Protein AF-A0A453SUY8-F1 (afdb_monomer_lite)

InterPro domains:
  IPR006751 TAFII55 protein, conserved region [PF04658] (2-90)
  IPR006751 TAFII55 protein, conserved region [SM01370] (1-96)
  IPR037817 Transcription initiation factor TFIID subunit 7 [PTHR12228] (1-96)

pLDDT: mean 92.16, std 9.29, range [39.22, 98.5]

Secondary structure (DSSP, 8-state):
-BTTB---EEEEEEEEEEEEEE-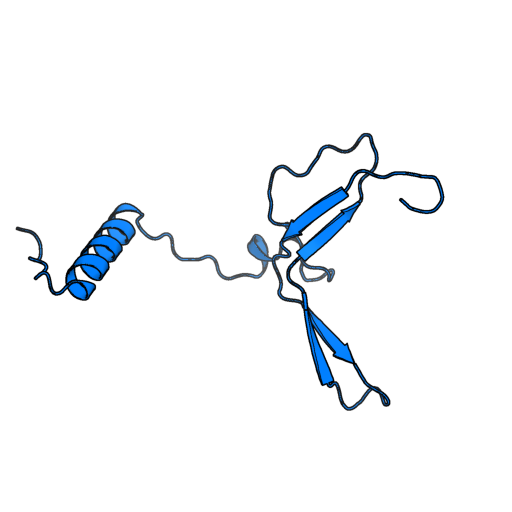SSSSSPEEEEEEEEEEEE--TTSPPPSSSB-SS-SSGGGTTHHHHTSPPPP---HHHHHHHHHHHHHHHTTPPPPP--

Sequence (101 aa):
MIGNKSFPASLLDLPTVVESYKTYDDSFLVKAADIGQMVMVREDVDPAPEEVEYKHGLTPPMRDARRRRYRREPDLNAELVHRVEKDLISIMHGVSVIPNA

Foldseek 3Di:
DPVPDDWDKDKAFEPDWDWDWDDDPVPDTDTDDIDGIDIDTDHPPDDDDPDRHDQAHPDPVGHSVCVPPDDDDPPDDPVVVVVVVVCVVCVVVVHDDDDDD

Radius of gyration: 21.99 Å; chains: 1; bounding box: 66×29×48 Å

Organism: Aegilops tauschii subsp. strangulata (NCBI:txid200361)

Structure (mmCIF, N/CA/C/O backbone):
data_AF-A0A453SUY8-F1
#
_entry.id   AF-A0A453SUY8-F1
#
loop_
_atom_site.group_PDB
_atom_site.id
_atom_site.type_symbol
_atom_site.label_atom_id
_atom_site.label_alt_id
_atom_site.label_comp_id
_atom_site.label_asym_id
_atom_site.label_entity_id
_atom_site.label_seq_id
_atom_site.pdbx_PDB_ins_code
_atom_site.Cartn_x
_atom_site.Cartn_y
_atom_site.Cartn_z
_atom_site.occupancy
_atom_site.B_iso_or_equiv
_atom_site.auth_seq_id
_atom_site.auth_comp_id
_atom_site.auth_asym_id
_atom_site.auth_atom_id
_atom_site.pdbx_PDB_model_num
ATOM 1 N N . MET A 1 1 ? -12.560 14.196 10.816 1.00 78.50 1 MET A N 1
ATOM 2 C CA . MET A 1 1 ? -13.620 14.249 11.843 1.00 78.50 1 MET A CA 1
ATOM 3 C C . MET A 1 1 ? -14.661 13.195 11.530 1.00 78.50 1 MET A C 1
ATOM 5 O O . MET A 1 1 ? -15.033 13.069 10.370 1.00 78.50 1 MET A O 1
ATOM 9 N N . ILE A 1 2 ? -15.114 12.451 12.533 1.00 89.31 2 ILE A N 1
ATOM 10 C CA . ILE A 1 2 ? -16.268 11.552 12.426 1.00 89.31 2 ILE A CA 1
ATOM 11 C C . ILE A 1 2 ? -17.299 12.072 13.429 1.00 89.31 2 ILE A C 1
ATOM 13 O O . ILE A 1 2 ? -17.068 12.041 14.640 1.00 89.31 2 ILE A O 1
ATOM 17 N N . GLY A 1 3 ? -18.390 12.653 12.926 1.00 93.12 3 GLY A N 1
ATOM 18 C CA . GLY A 1 3 ? -19.260 13.509 13.738 1.00 93.12 3 GLY A CA 1
ATOM 19 C C . GLY A 1 3 ? -18.477 14.697 14.313 1.00 93.12 3 GLY A C 1
ATOM 20 O O . GLY A 1 3 ? -17.766 15.381 13.579 1.00 93.12 3 GLY A O 1
ATOM 21 N N . ASN A 1 4 ? -18.549 14.891 15.634 1.00 94.12 4 ASN A N 1
ATOM 22 C CA . ASN A 1 4 ? -17.836 15.962 16.348 1.00 94.12 4 ASN A CA 1
ATOM 23 C C . ASN A 1 4 ? -16.468 15.530 16.909 1.00 94.12 4 ASN A C 1
ATOM 25 O O . ASN A 1 4 ? -15.844 16.292 17.643 1.00 94.12 4 ASN A O 1
ATOM 29 N N . LYS A 1 5 ? -16.006 14.309 16.610 1.00 94.12 5 LYS A N 1
ATOM 30 C CA . LYS A 1 5 ? -14.714 13.802 17.088 1.00 94.12 5 LYS A CA 1
ATOM 31 C C . LYS A 1 5 ? -13.634 13.975 16.024 1.00 94.12 5 LYS A C 1
ATOM 33 O O . LYS A 1 5 ? -13.835 13.618 14.857 1.00 94.12 5 LYS A O 1
ATOM 38 N N . SER A 1 6 ? -12.489 14.502 16.439 1.00 93.69 6 SER A N 1
ATOM 39 C CA . SER A 1 6 ? -11.268 14.570 15.634 1.00 93.69 6 SER A CA 1
ATOM 40 C C . SER A 1 6 ? -10.366 13.400 15.987 1.00 93.69 6 SER A C 1
ATOM 42 O O . SER A 1 6 ? -10.316 13.003 17.143 1.00 93.69 6 SER A O 1
ATOM 44 N N . PHE A 1 7 ? -9.684 12.861 14.981 1.00 95.31 7 PHE A N 1
ATOM 45 C CA . PHE A 1 7 ? -8.746 11.760 15.148 1.00 95.31 7 PHE A CA 1
ATOM 46 C C . PHE A 1 7 ? -7.448 12.118 14.431 1.00 95.31 7 PHE A C 1
ATOM 48 O O . PHE A 1 7 ? -7.520 12.651 13.313 1.00 95.31 7 PHE A O 1
ATOM 55 N N . PRO A 1 8 ? -6.284 11.832 15.028 1.00 95.62 8 PRO A N 1
ATOM 56 C CA . PRO A 1 8 ? -5.021 11.935 14.328 1.00 95.62 8 PRO A CA 1
ATOM 57 C C . PRO A 1 8 ? -5.000 10.935 13.172 1.00 95.62 8 PRO A C 1
ATOM 59 O O . PRO A 1 8 ? -5.464 9.798 13.281 1.00 95.62 8 PRO A O 1
ATOM 62 N N . ALA A 1 9 ? -4.456 11.369 12.040 1.00 95.38 9 ALA A N 1
ATOM 63 C CA . ALA A 1 9 ? -4.325 10.536 10.860 1.00 95.38 9 ALA A CA 1
ATOM 64 C C . ALA A 1 9 ? -2.981 10.780 10.174 1.00 95.38 9 ALA A C 1
ATOM 66 O O . ALA A 1 9 ? -2.418 11.871 10.262 1.00 95.38 9 ALA A O 1
ATOM 67 N N . SER A 1 10 ? -2.478 9.757 9.493 1.00 95.81 10 SER A N 1
ATOM 68 C CA . SER A 1 10 ? -1.245 9.813 8.708 1.00 95.81 10 SER A CA 1
ATOM 69 C C . SER A 1 10 ? -1.497 9.215 7.328 1.00 95.81 10 SER A C 1
ATOM 71 O O . SER A 1 10 ? -2.158 8.183 7.215 1.00 95.81 10 SER A O 1
ATOM 73 N N . LEU A 1 11 ? -0.985 9.863 6.282 1.00 97.12 11 LEU A N 1
ATOM 74 C CA . LEU A 1 11 ? -0.981 9.308 4.931 1.00 97.12 11 LEU A CA 1
ATOM 75 C C . LEU A 1 11 ? 0.245 8.404 4.787 1.00 97.12 11 LEU A C 1
ATOM 77 O O . LEU A 1 11 ? 1.356 8.864 5.038 1.00 97.12 11 LEU A O 1
ATOM 81 N N . LEU A 1 12 ? 0.030 7.143 4.420 1.00 97.94 12 LEU A N 1
ATOM 82 C CA . LEU A 1 12 ? 1.086 6.149 4.240 1.00 97.94 12 LEU A CA 1
ATOM 83 C C . LEU A 1 12 ? 0.992 5.498 2.864 1.00 97.94 12 LEU A C 1
ATOM 85 O O . LEU A 1 12 ? -0.109 5.260 2.359 1.00 97.94 12 LEU A O 1
ATOM 89 N N . ASP A 1 13 ? 2.141 5.135 2.310 1.00 98.25 13 ASP A N 1
ATOM 90 C CA . ASP A 1 13 ? 2.230 4.395 1.055 1.00 98.25 13 ASP A CA 1
ATOM 91 C C . ASP A 1 13 ? 1.966 2.907 1.303 1.00 98.25 13 ASP A C 1
ATOM 93 O O . ASP A 1 13 ? 2.515 2.299 2.222 1.00 98.25 13 ASP A O 1
ATOM 97 N N . LEU A 1 14 ? 1.106 2.294 0.494 1.00 98.06 14 LEU A N 1
ATOM 98 C CA . LEU A 1 14 ? 0.902 0.852 0.516 1.00 98.06 14 LEU A CA 1
ATOM 99 C C . LEU A 1 14 ? 2.059 0.162 -0.213 1.00 98.06 14 LEU A C 1
ATOM 101 O O 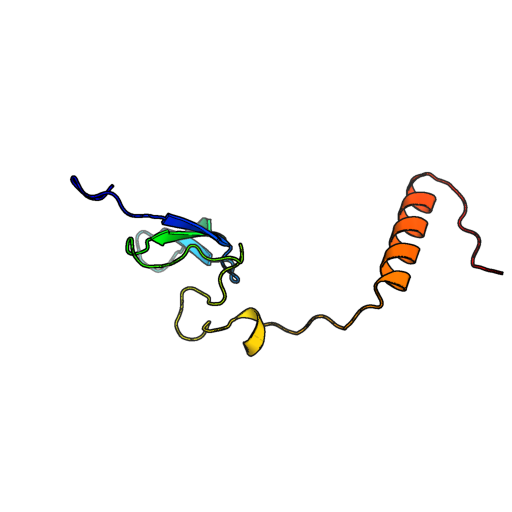. LEU A 1 14 ? 2.447 0.588 -1.301 1.00 98.06 14 LEU A O 1
ATOM 105 N N . PRO A 1 15 ? 2.537 -0.988 0.291 1.00 96.88 15 PRO A N 1
ATOM 106 C CA . PRO A 1 15 ? 3.577 -1.739 -0.401 1.00 96.88 15 PRO A CA 1
ATOM 107 C C . PRO A 1 15 ? 3.035 -2.399 -1.676 1.00 96.88 15 PRO A C 1
ATOM 109 O O . PRO A 1 15 ? 3.803 -2.802 -2.547 1.00 96.88 15 PRO A O 1
ATOM 112 N N . THR A 1 16 ? 1.713 -2.564 -1.783 1.00 97.06 16 THR A N 1
ATOM 113 C CA . THR A 1 16 ? 0.999 -3.198 -2.898 1.00 97.06 16 THR A CA 1
ATOM 114 C C . THR A 1 16 ? 0.203 -2.173 -3.690 1.00 97.06 16 THR A C 1
ATOM 116 O O . THR A 1 16 ? -0.528 -1.391 -3.085 1.00 97.06 16 THR A O 1
ATOM 119 N N . VAL A 1 17 ? 0.236 -2.266 -5.020 1.00 97.12 17 VAL A N 1
ATOM 120 C CA . VAL A 1 17 ? -0.736 -1.580 -5.883 1.00 97.12 17 VAL A CA 1
ATOM 121 C C . VAL A 1 17 ? -2.078 -2.297 -5.769 1.00 97.12 17 VAL A C 1
ATOM 123 O O . VAL A 1 17 ? -2.150 -3.512 -5.960 1.00 97.12 17 VAL A O 1
ATOM 126 N N . VAL A 1 18 ? -3.130 -1.558 -5.425 1.00 98.12 18 VAL A N 1
ATOM 127 C CA . VAL A 1 18 ? -4.495 -2.077 -5.308 1.00 98.12 18 VAL A CA 1
ATOM 128 C C . VAL A 1 18 ? -5.333 -1.517 -6.448 1.00 98.12 18 VAL A C 1
ATOM 130 O O . VAL A 1 18 ? -5.487 -0.307 -6.570 1.00 98.12 18 VAL A O 1
ATOM 133 N N . GLU A 1 19 ? -5.902 -2.393 -7.267 1.00 98.31 19 GLU A N 1
ATOM 134 C CA . GLU A 1 19 ? -6.782 -1.998 -8.366 1.00 98.31 19 GLU A CA 1
ATOM 135 C C . GLU A 1 19 ? -8.239 -1.984 -7.892 1.00 98.31 19 GLU A C 1
ATOM 137 O O . GLU A 1 19 ? -8.714 -2.916 -7.240 1.00 98.31 19 GLU A O 1
ATOM 142 N N . SER A 1 20 ? -8.962 -0.919 -8.225 1.00 98.00 20 SER A N 1
ATOM 143 C CA . SER A 1 20 ? -10.403 -0.821 -8.002 1.00 98.00 20 SER A CA 1
ATOM 144 C C . SER A 1 20 ? -11.156 -1.074 -9.301 1.00 98.00 20 SER A C 1
ATOM 146 O O . SER A 1 20 ? -10.790 -0.560 -10.363 1.00 98.00 20 SER A O 1
ATOM 148 N N . TYR A 1 21 ? -12.235 -1.845 -9.205 1.00 98.19 21 TYR A N 1
ATOM 149 C CA . TYR A 1 21 ? -13.084 -2.200 -10.335 1.00 98.19 21 TYR A CA 1
ATOM 150 C C . TYR A 1 21 ? -14.532 -1.839 -10.048 1.00 98.19 21 TYR A C 1
ATOM 152 O O . TYR A 1 21 ? -14.981 -1.855 -8.901 1.00 98.19 21 TYR A O 1
ATOM 160 N N . LYS A 1 22 ? -15.267 -1.528 -11.110 1.00 97.69 22 LYS A N 1
ATOM 161 C CA . LYS A 1 22 ? -16.720 -1.376 -11.091 1.00 97.69 22 LYS A CA 1
ATOM 162 C C . LYS A 1 22 ? -17.336 -2.414 -12.011 1.00 97.69 22 LYS A C 1
ATOM 164 O O . LYS A 1 22 ? -16.748 -2.775 -13.028 1.00 97.69 22 LYS A O 1
ATOM 169 N N . THR A 1 23 ? -18.526 -2.864 -11.656 1.00 97.62 23 THR A N 1
ATOM 170 C CA . THR A 1 23 ? -19.295 -3.832 -12.431 1.00 97.62 23 THR A CA 1
ATOM 171 C C . THR A 1 23 ? -20.781 -3.635 -12.163 1.00 97.62 23 THR A C 1
ATOM 173 O O . THR A 1 23 ? -21.154 -3.063 -11.136 1.00 97.62 23 THR A O 1
ATOM 176 N N . TYR A 1 24 ? -21.611 -4.062 -13.111 1.00 97.19 24 TYR A N 1
ATOM 177 C CA . TYR A 1 24 ? -23.066 -4.113 -12.958 1.00 97.19 24 TYR A CA 1
ATOM 178 C C . TYR A 1 24 ? -23.581 -5.543 -12.746 1.00 97.19 24 TYR A C 1
ATOM 180 O O . TYR A 1 24 ? -24.715 -5.706 -12.307 1.00 97.19 24 TYR A O 1
ATOM 188 N N . ASP A 1 25 ? -22.779 -6.559 -13.077 1.00 95.69 25 ASP A N 1
ATOM 189 C CA . ASP A 1 25 ? -23.188 -7.967 -13.168 1.00 95.69 25 ASP A CA 1
ATOM 190 C C . ASP A 1 25 ? -22.214 -8.941 -12.482 1.00 95.69 25 ASP A C 1
ATOM 192 O O . ASP A 1 25 ? -22.322 -10.155 -12.660 1.00 95.69 25 ASP A O 1
ATOM 196 N N . ASP A 1 26 ? -21.230 -8.412 -11.753 1.00 93.62 26 ASP A N 1
ATOM 197 C CA . ASP A 1 26 ? -20.153 -9.150 -11.082 1.00 93.62 26 ASP A CA 1
ATOM 198 C C . ASP A 1 26 ? -19.311 -10.056 -12.001 1.00 93.62 26 ASP A C 1
ATOM 200 O 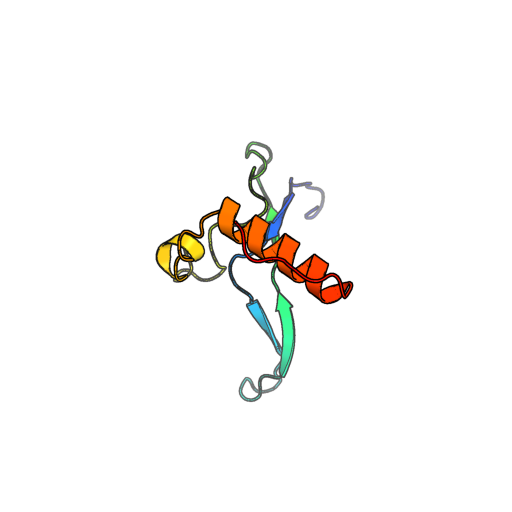O . ASP A 1 26 ? -18.502 -10.855 -11.528 1.00 93.62 26 ASP A O 1
ATOM 204 N N . SER A 1 27 ? -19.453 -9.903 -13.320 1.00 94.88 27 SER A N 1
ATOM 205 C CA . SER A 1 27 ? -18.783 -10.728 -14.327 1.00 94.88 27 SER A CA 1
ATOM 206 C C . SER A 1 27 ? -17.791 -9.901 -15.134 1.00 94.88 27 SER A C 1
ATOM 208 O O . SER A 1 27 ? -16.616 -10.257 -15.244 1.00 94.88 27 SER A O 1
ATOM 210 N N . PHE A 1 28 ? -18.229 -8.754 -15.654 1.00 96.00 28 PHE A N 1
ATOM 211 C CA . PHE A 1 28 ? -17.354 -7.831 -16.368 1.00 96.00 28 PHE A CA 1
ATOM 212 C C . PHE A 1 28 ? -16.869 -6.738 -15.421 1.00 96.00 28 PHE A C 1
ATOM 214 O O . PHE A 1 28 ? -17.599 -5.809 -15.066 1.00 96.00 28 PHE A O 1
ATOM 221 N N . LEU A 1 29 ? -15.610 -6.860 -15.006 1.00 97.69 29 LEU A N 1
ATOM 222 C CA . LEU A 1 29 ? -14.931 -5.873 -14.176 1.00 97.69 29 LEU A CA 1
ATOM 223 C C . LEU A 1 29 ? -14.281 -4.805 -15.061 1.00 97.69 29 LEU A C 1
ATOM 225 O O . LEU A 1 29 ? -13.408 -5.102 -15.876 1.00 97.69 29 LEU A O 1
ATOM 229 N N . VAL A 1 30 ? -14.667 -3.546 -14.868 1.00 97.88 30 VAL A N 1
ATOM 230 C CA . VAL A 1 30 ? -14.044 -2.392 -15.527 1.00 97.88 30 VAL A CA 1
ATOM 231 C C . VAL A 1 30 ? -13.143 -1.683 -14.525 1.00 97.88 30 VAL A C 1
ATOM 233 O O . VAL A 1 30 ? -13.610 -1.236 -13.474 1.00 97.88 30 VAL A O 1
ATOM 236 N N . LYS A 1 31 ? -11.846 -1.582 -14.840 1.00 98.06 31 LYS A N 1
ATOM 237 C CA . LYS A 1 31 ? -10.866 -0.897 -13.986 1.00 98.06 31 LYS A CA 1
ATOM 238 C C . LYS A 1 31 ? -11.234 0.582 -13.849 1.00 98.06 31 LYS A C 1
ATOM 240 O O . LYS A 1 31 ? -11.466 1.259 -14.847 1.00 98.06 31 LYS A O 1
ATOM 245 N N . ALA A 1 32 ? -11.276 1.072 -12.614 1.00 97.75 32 ALA A N 1
ATOM 246 C CA . ALA A 1 32 ? -11.630 2.450 -12.292 1.00 97.75 32 ALA A CA 1
ATOM 247 C C . ALA A 1 32 ? -10.420 3.278 -11.839 1.00 97.75 32 ALA A C 1
ATOM 249 O O . ALA A 1 32 ? -10.276 4.416 -12.276 1.00 97.75 32 ALA A O 1
ATOM 250 N N . ALA A 1 33 ? -9.570 2.728 -10.969 1.00 98.31 33 ALA A N 1
ATOM 251 C CA . ALA A 1 33 ? -8.398 3.427 -10.442 1.00 98.31 33 ALA A CA 1
ATOM 252 C C . ALA A 1 33 ? -7.381 2.469 -9.813 1.00 98.31 33 ALA A C 1
ATOM 254 O O . ALA A 1 33 ? -7.746 1.376 -9.372 1.00 98.31 33 ALA A O 1
ATOM 255 N N . ASP A 1 34 ? -6.144 2.949 -9.703 1.00 98.50 34 ASP A N 1
ATOM 256 C CA . ASP A 1 34 ? -5.077 2.370 -8.891 1.00 98.50 34 ASP A CA 1
ATOM 257 C C . ASP A 1 34 ? -4.977 3.106 -7.551 1.00 98.50 34 ASP A C 1
ATOM 259 O O . ASP A 1 34 ? -5.056 4.334 -7.492 1.00 98.50 34 ASP A O 1
ATOM 263 N N . ILE A 1 35 ? -4.794 2.357 -6.469 1.00 98.38 35 ILE A N 1
ATOM 264 C CA . ILE A 1 35 ? -4.669 2.861 -5.104 1.00 98.38 35 ILE A CA 1
ATOM 265 C C . ILE A 1 35 ? -3.319 2.397 -4.562 1.00 98.38 35 ILE A C 1
ATOM 267 O O . ILE A 1 35 ? -3.069 1.200 -4.417 1.00 98.38 35 ILE A O 1
ATOM 271 N N . GLY A 1 36 ? -2.452 3.363 -4.265 1.00 97.94 36 GLY A N 1
ATOM 272 C CA . GLY A 1 36 ? -1.118 3.129 -3.708 1.00 97.94 36 GLY A CA 1
ATOM 273 C C . GLY A 1 36 ? -0.914 3.718 -2.315 1.00 97.94 36 GLY A C 1
ATOM 274 O O . GLY A 1 36 ? 0.177 3.601 -1.781 1.00 97.94 36 GLY A O 1
ATOM 275 N N . GLN A 1 37 ? -1.928 4.354 -1.724 1.00 98.06 37 GLN A N 1
ATOM 276 C CA . GLN A 1 37 ? -1.820 5.019 -0.424 1.00 98.06 37 GLN A CA 1
ATOM 277 C C . GLN A 1 37 ? -3.039 4.735 0.448 1.00 98.06 37 GLN A C 1
ATOM 279 O O . GLN A 1 37 ? -4.126 4.434 -0.052 1.00 98.06 37 GLN A O 1
ATOM 284 N N . MET A 1 38 ? -2.863 4.867 1.758 1.00 97.50 38 MET A N 1
ATOM 285 C CA . MET A 1 38 ? -3.933 4.760 2.740 1.00 97.50 38 MET A CA 1
ATOM 286 C C . MET A 1 38 ? -3.837 5.861 3.795 1.00 97.50 38 MET A C 1
ATOM 288 O O . MET A 1 38 ? -2.753 6.313 4.161 1.00 97.50 38 MET A O 1
ATOM 292 N N . VAL A 1 39 ? -4.992 6.256 4.324 1.00 97.12 39 VAL A N 1
ATOM 293 C CA . VAL A 1 39 ? -5.078 7.138 5.490 1.00 97.12 39 VAL A CA 1
ATOM 294 C C . VAL A 1 39 ? -5.205 6.264 6.736 1.00 97.12 39 VAL A C 1
ATOM 296 O O . VAL A 1 39 ? -6.241 5.640 6.958 1.00 97.12 39 VAL A O 1
ATOM 299 N N . MET A 1 40 ? -4.149 6.212 7.545 1.00 96.06 40 MET A N 1
ATOM 300 C CA . MET A 1 40 ? -4.126 5.509 8.827 1.00 96.06 40 MET A CA 1
ATOM 301 C C . MET A 1 40 ? -4.673 6.427 9.917 1.00 96.06 40 MET A C 1
ATOM 303 O O . MET A 1 40 ? -4.016 7.400 10.287 1.00 96.06 40 MET A O 1
ATOM 307 N N . VAL A 1 41 ? -5.861 6.113 10.427 1.00 95.88 41 VAL A N 1
ATOM 308 C CA . VAL A 1 41 ? -6.457 6.784 11.590 1.00 95.88 41 VAL A CA 1
ATOM 309 C C . VAL A 1 41 ? -5.937 6.124 12.862 1.00 95.88 41 VAL A C 1
ATOM 311 O O . VAL A 1 41 ? -5.820 4.901 12.919 1.00 95.88 41 VAL A O 1
ATOM 314 N N . ARG A 1 42 ? -5.605 6.935 13.862 1.00 94.19 42 ARG A N 1
ATOM 315 C CA . ARG A 1 42 ? -4.975 6.509 15.116 1.00 94.19 42 ARG A CA 1
ATOM 316 C C . ARG A 1 42 ? -5.771 7.014 16.318 1.00 94.19 42 ARG A C 1
ATOM 318 O O . ARG A 1 42 ? -6.567 7.944 16.179 1.00 94.19 42 ARG A O 1
ATOM 325 N N . GLU A 1 43 ? -5.539 6.419 17.483 1.00 92.94 43 GLU A N 1
ATOM 326 C CA . GLU A 1 43 ? -5.961 7.007 18.758 1.00 92.94 43 GLU A CA 1
ATOM 327 C C . GLU A 1 43 ? -4.986 8.125 19.168 1.00 92.94 43 GLU A C 1
ATOM 329 O O . GLU A 1 43 ? -3.829 8.137 18.744 1.00 92.94 43 GLU A O 1
ATOM 334 N N . ASP A 1 44 ? -5.423 9.065 20.012 1.00 89.31 44 ASP A N 1
ATOM 335 C CA . ASP A 1 44 ? -4.600 10.219 20.434 1.00 89.31 44 ASP A CA 1
ATOM 336 C C . ASP A 1 44 ? -3.301 9.821 21.156 1.00 89.31 44 ASP A C 1
ATOM 338 O O . ASP A 1 44 ? -2.329 10.576 21.168 1.00 89.31 44 ASP A O 1
ATOM 342 N N . VAL A 1 45 ? -3.283 8.632 21.759 1.00 93.12 45 VAL A N 1
ATOM 343 C CA . VAL A 1 45 ? -2.125 8.089 22.480 1.00 93.12 45 VAL A CA 1
ATOM 344 C C . VAL A 1 45 ? -1.105 7.416 21.561 1.00 93.12 45 VAL A C 1
ATOM 346 O O . VAL A 1 45 ? 0.034 7.204 21.977 1.00 93.12 45 VAL A O 1
ATOM 349 N N . ASP A 1 46 ? -1.490 7.077 20.328 1.00 92.94 46 ASP A N 1
ATOM 350 C CA . ASP A 1 46 ? -0.633 6.329 19.417 1.00 92.94 46 ASP A CA 1
ATOM 351 C C . ASP A 1 46 ? 0.320 7.277 18.672 1.00 92.94 46 ASP A C 1
ATOM 353 O O . ASP A 1 46 ? -0.127 8.234 18.020 1.00 92.94 46 ASP A O 1
ATOM 357 N N . PRO A 1 47 ? 1.639 7.012 18.691 1.00 92.62 47 PRO A N 1
ATOM 358 C CA . PRO A 1 47 ? 2.602 7.852 17.996 1.00 92.62 47 PRO A CA 1
ATOM 359 C C . PRO A 1 47 ? 2.351 7.859 16.486 1.00 92.62 47 PRO A C 1
ATOM 361 O O . PRO A 1 47 ? 1.758 6.941 15.909 1.00 92.62 47 PRO A O 1
ATOM 364 N N . ALA A 1 48 ? 2.804 8.92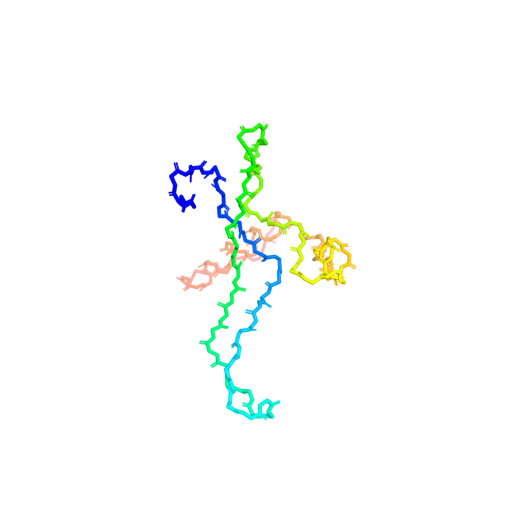6 15.827 1.00 93.06 48 ALA A N 1
ATOM 365 C CA . ALA A 1 48 ? 2.805 8.954 14.374 1.00 93.06 48 ALA A CA 1
ATOM 366 C C . ALA A 1 48 ? 3.782 7.894 13.839 1.00 93.06 48 ALA A C 1
ATOM 368 O O . ALA A 1 48 ? 4.851 7.720 14.425 1.00 93.06 48 ALA A O 1
ATOM 369 N N . PRO A 1 49 ? 3.441 7.193 12.745 1.00 93.50 49 PRO A N 1
ATOM 370 C CA . PRO A 1 49 ? 4.395 6.337 12.057 1.00 93.50 49 PRO A CA 1
ATOM 371 C C . PRO A 1 49 ? 5.623 7.155 11.646 1.00 93.50 49 PRO A C 1
ATOM 373 O O . PRO A 1 49 ? 5.476 8.257 11.118 1.00 93.50 49 PRO A O 1
ATOM 376 N N . GLU A 1 50 ? 6.816 6.620 11.895 1.00 92.38 50 GLU A N 1
ATOM 377 C CA . GLU A 1 50 ? 8.077 7.258 11.491 1.00 92.38 50 GLU A CA 1
ATOM 378 C C . GLU A 1 50 ? 8.372 7.040 10.001 1.00 92.38 50 GLU A C 1
ATOM 380 O O . GLU A 1 50 ? 8.941 7.903 9.336 1.00 92.38 50 GLU A O 1
ATOM 385 N N . GLU A 1 51 ? 7.965 5.886 9.471 1.00 92.56 51 GLU A N 1
ATOM 386 C CA . GLU A 1 51 ? 8.142 5.528 8.068 1.00 92.56 51 GLU A CA 1
ATOM 387 C C . GLU A 1 51 ? 6.952 6.006 7.227 1.00 92.56 51 GLU A C 1
ATOM 389 O O . GLU A 1 51 ? 5.796 5.916 7.643 1.00 92.56 51 GLU A O 1
ATOM 394 N N . VAL A 1 52 ? 7.246 6.480 6.013 1.00 93.62 52 VAL A N 1
ATOM 395 C CA . VAL A 1 52 ? 6.230 6.874 5.020 1.00 93.62 52 VAL A CA 1
ATOM 396 C C . VAL A 1 52 ? 5.530 5.647 4.437 1.00 93.62 52 VAL A C 1
ATOM 398 O O . VAL A 1 52 ? 4.348 5.691 4.101 1.00 93.62 52 VAL A O 1
ATOM 401 N N . GLU A 1 53 ? 6.247 4.530 4.340 1.00 95.56 53 GLU A N 1
ATOM 402 C CA . GLU A 1 53 ? 5.714 3.298 3.790 1.00 95.56 53 GLU A CA 1
ATOM 403 C C . GLU A 1 53 ? 5.100 2.400 4.866 1.00 95.56 53 GLU A C 1
ATOM 405 O O . GLU A 1 53 ? 5.675 2.140 5.922 1.00 95.56 53 GLU A O 1
ATOM 410 N N . TYR A 1 54 ? 3.933 1.843 4.559 1.00 96.75 54 TYR A N 1
ATOM 411 C CA . TYR A 1 54 ? 3.299 0.849 5.393 1.00 96.75 54 TYR A CA 1
ATOM 412 C C . TYR A 1 54 ? 3.852 -0.555 5.156 1.00 96.75 54 TYR A C 1
ATOM 414 O O . TYR A 1 54 ? 4.026 -1.045 4.042 1.00 96.75 54 TYR A O 1
ATOM 422 N N . LYS A 1 55 ? 4.050 -1.277 6.254 1.00 96.25 55 LYS A N 1
ATOM 423 C CA . LYS A 1 55 ? 4.674 -2.601 6.238 1.00 96.25 55 LYS A CA 1
ATOM 424 C C . LYS A 1 55 ? 3.810 -3.697 5.598 1.00 96.25 55 LYS A C 1
ATOM 426 O O . LYS A 1 55 ? 4.335 -4.730 5.172 1.00 96.25 55 LYS A O 1
ATOM 431 N N . HIS A 1 56 ? 2.486 -3.559 5.610 1.00 97.44 56 HIS A N 1
ATOM 432 C CA . HIS A 1 56 ? 1.550 -4.616 5.210 1.00 97.44 56 HIS A CA 1
ATOM 433 C C . HIS A 1 56 ? 0.736 -4.212 3.976 1.00 97.44 56 HIS A C 1
ATOM 435 O O . HIS A 1 56 ? 0.435 -3.044 3.784 1.00 97.44 56 HIS A O 1
ATOM 441 N N . GLY A 1 57 ? 0.338 -5.181 3.151 1.00 97.38 57 GLY A N 1
ATOM 442 C CA . GLY A 1 57 ? -0.750 -4.964 2.195 1.00 97.38 57 GLY A CA 1
ATOM 443 C C . GLY A 1 57 ? -2.120 -5.058 2.877 1.00 97.38 57 GLY A C 1
ATOM 444 O O . GLY A 1 57 ? -2.223 -5.518 4.014 1.00 97.38 57 GLY A O 1
ATOM 445 N N . LEU A 1 58 ? -3.181 -4.677 2.160 1.00 97.06 58 LEU A N 1
ATOM 446 C CA . LEU A 1 58 ? -4.552 -4.662 2.699 1.00 97.06 58 LEU A CA 1
ATOM 447 C C . LEU A 1 58 ? -5.115 -6.055 3.025 1.00 97.06 58 LEU A C 1
ATOM 449 O O . LEU A 1 58 ? -6.017 -6.182 3.849 1.00 97.06 58 LEU A O 1
ATOM 453 N N . THR A 1 59 ? -4.616 -7.109 2.373 1.00 97.12 59 THR A N 1
ATOM 454 C CA . THR A 1 59 ? -5.138 -8.471 2.542 1.00 97.12 59 THR A CA 1
ATOM 455 C C . THR A 1 59 ? -4.290 -9.277 3.534 1.00 97.12 59 THR A C 1
ATOM 457 O O . THR A 1 59 ? -3.064 -9.129 3.548 1.00 97.12 59 THR A O 1
ATOM 460 N N . PRO A 1 60 ? -4.882 -10.192 4.334 1.00 97.75 60 PRO A N 1
ATOM 461 C CA . PRO A 1 60 ? -4.135 -10.968 5.331 1.00 97.75 60 PRO A CA 1
ATOM 462 C C . PRO A 1 60 ? -2.898 -11.709 4.784 1.00 97.75 60 PRO A C 1
ATOM 464 O O . PRO A 1 60 ? -1.848 -11.686 5.436 1.00 97.75 60 PRO A O 1
ATOM 467 N N . PRO A 1 61 ? -2.936 -12.314 3.575 1.00 97.38 61 PRO A N 1
ATOM 468 C CA . PRO A 1 61 ? -1.752 -12.930 2.983 1.00 97.38 61 PRO A CA 1
ATOM 469 C C . PRO A 1 61 ? -0.597 -11.953 2.732 1.00 97.38 61 PRO A C 1
ATOM 471 O O . PRO A 1 61 ? 0.550 -12.402 2.666 1.00 97.38 61 PRO A O 1
ATOM 474 N N . MET A 1 62 ? -0.865 -10.652 2.612 1.00 98.00 62 MET A N 1
ATOM 475 C CA . MET A 1 62 ? 0.114 -9.598 2.329 1.00 98.00 62 MET A CA 1
ATOM 476 C C . MET A 1 62 ? 0.690 -8.945 3.593 1.00 98.00 62 MET A C 1
ATOM 478 O O . MET A 1 62 ? 1.318 -7.887 3.524 1.00 98.00 62 MET A O 1
ATOM 482 N N . ARG A 1 63 ? 0.551 -9.584 4.762 1.00 97.50 63 ARG A N 1
ATOM 483 C CA . ARG A 1 63 ? 1.265 -9.167 5.974 1.00 97.50 63 ARG A CA 1
ATOM 484 C C . ARG A 1 63 ? 2.781 -9.214 5.760 1.00 97.50 63 ARG A C 1
ATOM 486 O O . ARG A 1 63 ? 3.329 -10.238 5.350 1.00 97.50 63 ARG A O 1
ATOM 493 N N . ASP A 1 64 ? 3.446 -8.110 6.099 1.00 96.62 64 ASP A N 1
ATOM 494 C CA . ASP A 1 64 ? 4.880 -7.864 5.868 1.00 96.62 64 ASP A CA 1
ATOM 495 C C . ASP A 1 64 ? 5.302 -8.093 4.402 1.00 96.62 64 ASP A C 1
ATOM 497 O O . ASP A 1 64 ? 6.302 -8.770 4.144 1.00 96.62 64 ASP A O 1
ATOM 501 N N . ALA A 1 65 ? 4.521 -7.568 3.449 1.00 96.56 65 ALA A N 1
ATOM 502 C CA . ALA A 1 65 ? 4.623 -7.865 2.016 1.00 96.56 65 ALA A CA 1
ATOM 503 C C . ALA A 1 65 ? 6.059 -7.772 1.476 1.00 96.56 65 ALA A C 1
ATOM 505 O O . ALA A 1 65 ? 6.564 -8.759 0.935 1.00 96.56 65 ALA A O 1
ATOM 506 N N . ARG A 1 66 ? 6.749 -6.643 1.698 1.00 93.69 66 ARG A N 1
ATOM 507 C CA . ARG A 1 66 ? 8.123 -6.444 1.207 1.00 93.69 66 ARG A CA 1
ATOM 508 C C . ARG A 1 66 ? 9.101 -7.487 1.722 1.00 93.69 66 ARG A C 1
ATOM 510 O O . ARG A 1 66 ? 9.902 -8.025 0.971 1.00 93.69 66 ARG A O 1
ATOM 517 N N . ARG A 1 67 ? 9.016 -7.802 3.013 1.00 93.94 67 ARG A N 1
ATOM 518 C CA . ARG A 1 67 ? 9.950 -8.724 3.667 1.00 93.94 67 ARG A CA 1
ATOM 519 C C . ARG A 1 67 ? 9.673 -10.186 3.321 1.00 93.94 67 ARG A C 1
ATOM 521 O O . ARG A 1 67 ? 10.611 -10.977 3.266 1.00 93.94 67 ARG A O 1
ATOM 528 N N . ARG A 1 68 ? 8.397 -10.564 3.185 1.00 95.88 68 ARG A N 1
ATOM 529 C CA . ARG A 1 68 ? 7.963 -11.967 3.059 1.00 95.88 68 ARG A CA 1
ATOM 530 C C . ARG A 1 68 ? 7.680 -12.415 1.632 1.00 95.88 68 ARG A C 1
ATOM 532 O O . ARG A 1 68 ? 7.801 -13.606 1.368 1.00 95.88 68 ARG A O 1
ATOM 539 N N . ARG A 1 69 ? 7.213 -11.519 0.763 1.00 95.31 69 ARG A N 1
ATOM 540 C CA . ARG A 1 69 ? 6.688 -11.878 -0.564 1.00 95.31 69 ARG A CA 1
ATOM 541 C C . ARG A 1 69 ? 7.455 -11.245 -1.707 1.00 95.31 69 ARG A C 1
ATOM 543 O O . ARG A 1 69 ? 7.542 -11.860 -2.763 1.00 95.31 69 ARG A O 1
ATOM 550 N N . TYR A 1 70 ? 7.973 -10.034 -1.523 1.00 95.38 70 TYR A N 1
ATOM 551 C CA . TYR A 1 70 ? 8.694 -9.370 -2.600 1.00 95.38 70 TYR A CA 1
ATOM 552 C C . TYR A 1 70 ? 10.103 -9.933 -2.695 1.00 95.38 70 TYR A C 1
ATOM 554 O O . TYR A 1 70 ? 10.753 -10.228 -1.688 1.00 95.38 70 TYR A O 1
ATOM 562 N N . ARG A 1 71 ? 10.563 -10.109 -3.934 1.00 94.25 71 ARG A N 1
ATOM 563 C CA . ARG A 1 71 ? 11.946 -10.475 -4.208 1.00 94.25 71 ARG A CA 1
ATOM 564 C C . ARG A 1 71 ? 12.837 -9.379 -3.625 1.00 94.25 71 ARG A C 1
ATOM 566 O O . ARG A 1 71 ? 12.602 -8.201 -3.876 1.00 94.25 71 ARG A O 1
ATOM 573 N N . ARG A 1 72 ? 13.851 -9.770 -2.852 1.00 88.94 72 ARG A N 1
ATOM 574 C CA . ARG A 1 72 ? 14.874 -8.824 -2.405 1.00 88.94 72 ARG A CA 1
ATOM 575 C C . ARG A 1 72 ? 15.644 -8.344 -3.624 1.00 88.94 72 ARG A C 1
ATOM 577 O O . ARG A 1 72 ? 16.029 -9.159 -4.469 1.00 88.94 72 ARG A O 1
ATOM 584 N N . GLU A 1 73 ? 15.832 -7.037 -3.720 1.00 81.25 73 GLU A N 1
ATOM 585 C CA . GLU A 1 73 ? 16.756 -6.518 -4.712 1.00 81.25 73 GLU A CA 1
ATOM 586 C C . GLU A 1 73 ? 18.172 -6.993 -4.372 1.00 81.25 73 GLU A C 1
ATOM 588 O O . GLU A 1 73 ? 18.483 -7.181 -3.191 1.00 81.25 73 GLU A O 1
ATOM 593 N N . PRO A 1 74 ? 19.000 -7.291 -5.386 1.00 82.88 74 PRO A N 1
ATOM 594 C CA . PRO A 1 74 ? 20.391 -7.616 -5.140 1.00 82.88 74 PRO A CA 1
ATOM 595 C C . PRO A 1 74 ? 21.059 -6.437 -4.433 1.00 82.88 74 PRO A C 1
ATOM 597 O O . PRO A 1 74 ? 20.784 -5.281 -4.757 1.00 82.88 74 PRO A O 1
ATOM 600 N N . ASP A 1 75 ? 21.954 -6.734 -3.493 1.00 81.88 75 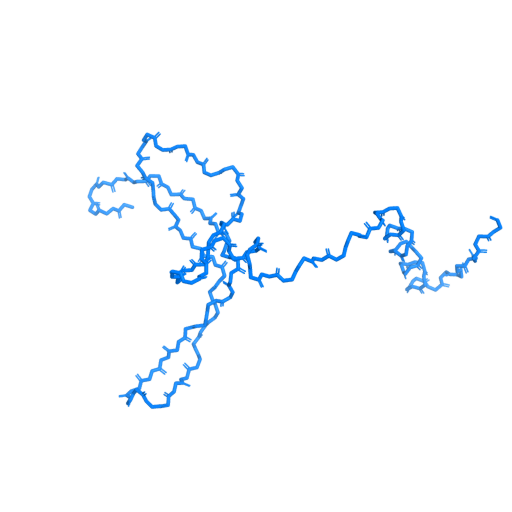ASP A N 1
ATOM 601 C CA . ASP A 1 75 ? 22.811 -5.710 -2.906 1.00 81.88 75 ASP A CA 1
ATOM 602 C C . ASP A 1 75 ? 23.719 -5.158 -4.013 1.00 81.88 75 ASP A C 1
ATOM 604 O O . ASP A 1 75 ? 24.676 -5.801 -4.451 1.00 81.88 75 ASP A O 1
ATOM 608 N N . LEU A 1 76 ? 23.373 -3.976 -4.520 1.00 84.19 76 LEU A N 1
ATOM 609 C CA . LEU A 1 76 ? 24.178 -3.250 -5.492 1.00 84.19 76 LEU A CA 1
ATOM 610 C C . LEU A 1 76 ? 25.183 -2.379 -4.741 1.00 84.19 76 LEU A C 1
ATOM 612 O O . LEU A 1 76 ? 24.831 -1.664 -3.804 1.00 84.19 76 LEU A O 1
ATOM 616 N N . ASN A 1 77 ? 26.443 -2.408 -5.175 1.00 88.44 77 ASN A N 1
ATOM 617 C CA . ASN A 1 77 ? 27.454 -1.505 -4.639 1.00 88.44 77 ASN A CA 1
ATOM 618 C C . ASN A 1 77 ? 27.075 -0.056 -5.000 1.00 88.44 77 ASN A C 1
ATOM 620 O O . ASN A 1 77 ? 27.090 0.309 -6.176 1.00 88.44 77 ASN A O 1
ATOM 624 N N . ALA A 1 78 ? 26.758 0.760 -3.992 1.00 88.38 78 ALA A N 1
ATOM 625 C CA . ALA A 1 78 ? 26.347 2.152 -4.168 1.00 88.38 78 ALA A CA 1
ATOM 626 C C . ALA A 1 78 ? 27.375 2.983 -4.954 1.00 88.38 78 ALA A C 1
ATOM 628 O O . ALA A 1 78 ? 26.997 3.815 -5.776 1.00 88.38 78 ALA A O 1
ATOM 629 N N . GLU A 1 79 ? 28.670 2.716 -4.766 1.00 90.38 79 GLU A N 1
ATOM 630 C CA . GLU A 1 79 ? 29.745 3.399 -5.489 1.00 90.38 79 GLU A CA 1
ATOM 631 C C . GLU A 1 79 ? 29.740 3.037 -6.979 1.00 90.38 79 GLU A C 1
ATOM 633 O O . GLU A 1 79 ? 29.891 3.904 -7.841 1.00 90.38 79 GLU A O 1
ATOM 638 N N . LEU A 1 80 ? 29.483 1.764 -7.296 1.00 89.38 80 LEU A N 1
ATOM 639 C CA . LEU A 1 80 ? 29.327 1.313 -8.677 1.00 89.38 80 LEU A CA 1
ATOM 640 C C . LEU A 1 80 ? 28.100 1.955 -9.330 1.00 89.38 80 LEU A C 1
ATOM 642 O O . LEU A 1 80 ? 28.204 2.426 -10.460 1.00 89.38 80 LEU A O 1
ATOM 646 N N . VAL A 1 81 ? 26.964 1.987 -8.629 1.00 91.38 81 VAL A N 1
ATOM 647 C CA . VAL A 1 81 ? 25.727 2.609 -9.129 1.00 91.38 81 VAL A CA 1
ATOM 648 C C . VAL A 1 81 ? 25.962 4.085 -9.430 1.00 91.38 81 VAL A C 1
ATOM 650 O O . VAL A 1 81 ? 25.644 4.534 -10.527 1.00 91.38 81 VAL A O 1
ATOM 653 N N . HIS A 1 82 ? 26.594 4.813 -8.510 1.00 91.88 82 HIS A N 1
ATOM 654 C CA . HIS A 1 82 ? 26.882 6.231 -8.693 1.00 91.88 82 HIS A CA 1
ATOM 655 C C . HIS A 1 82 ? 27.837 6.493 -9.867 1.00 91.88 82 HIS A C 1
ATOM 657 O O . HIS A 1 82 ? 27.625 7.418 -10.653 1.00 91.88 82 HIS A O 1
ATOM 663 N N . ARG A 1 83 ? 28.871 5.657 -10.034 1.00 91.62 83 ARG A N 1
ATOM 664 C CA . ARG A 1 83 ? 29.773 5.749 -11.191 1.00 91.62 83 ARG A CA 1
ATOM 665 C C . ARG A 1 83 ? 29.015 5.540 -12.500 1.00 91.62 83 ARG A C 1
ATOM 667 O O . ARG A 1 83 ? 29.142 6.352 -13.407 1.00 91.62 83 ARG A O 1
ATOM 674 N N . VAL A 1 84 ? 28.199 4.488 -12.572 1.00 92.31 84 VAL A N 1
ATOM 675 C CA . VAL A 1 84 ? 27.397 4.172 -13.763 1.00 92.31 84 VAL A CA 1
ATOM 676 C C . VAL A 1 84 ? 26.405 5.292 -14.078 1.00 92.31 84 VAL A C 1
ATOM 678 O O . VAL A 1 84 ? 26.262 5.657 -15.240 1.00 92.31 84 VAL A O 1
ATOM 681 N N . GLU A 1 85 ? 25.755 5.871 -13.067 1.00 93.56 85 GLU A N 1
ATOM 682 C CA . GLU A 1 85 ? 24.855 7.018 -1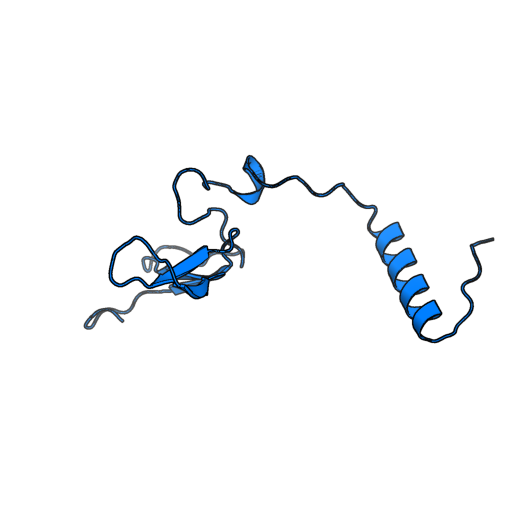3.226 1.00 93.56 85 GLU A CA 1
ATOM 683 C C . GLU A 1 85 ? 25.586 8.230 -13.820 1.00 93.56 85 GLU A C 1
ATOM 685 O O . GLU A 1 85 ? 25.126 8.821 -14.798 1.00 93.56 85 GLU A O 1
ATOM 690 N N . LYS A 1 86 ? 26.761 8.569 -13.282 1.00 92.56 86 LYS A N 1
ATOM 691 C CA . LYS A 1 86 ? 27.586 9.677 -13.779 1.00 92.56 86 LYS A CA 1
ATOM 692 C C . LYS A 1 86 ? 28.049 9.454 -15.221 1.00 92.56 86 LYS A C 1
ATOM 694 O O . LYS A 1 86 ? 28.030 10.391 -16.027 1.00 92.56 86 LYS A O 1
ATOM 699 N N . ASP A 1 87 ? 28.448 8.229 -15.546 1.00 92.50 87 ASP A N 1
ATOM 700 C CA . ASP A 1 87 ? 28.858 7.845 -16.895 1.00 92.50 87 ASP A CA 1
ATOM 701 C C . ASP A 1 87 ? 27.680 7.977 -17.874 1.00 92.50 87 ASP A C 1
ATOM 703 O O . ASP A 1 87 ? 27.822 8.589 -18.932 1.00 92.50 87 ASP A O 1
ATOM 707 N N . LEU A 1 88 ? 26.490 7.504 -17.488 1.00 92.19 88 LEU A N 1
ATOM 708 C CA . LEU A 1 88 ? 25.243 7.649 -18.250 1.00 92.19 88 LEU A CA 1
ATOM 709 C C . LEU A 1 88 ? 24.905 9.112 -18.532 1.00 92.19 88 LEU A C 1
ATOM 711 O O . LEU A 1 88 ? 24.650 9.475 -19.681 1.00 92.19 88 LEU A O 1
ATOM 715 N N . ILE A 1 89 ? 24.951 9.961 -17.504 1.00 93.94 89 ILE A N 1
ATOM 716 C CA . ILE A 1 89 ? 24.711 11.401 -17.642 1.00 93.94 89 ILE A CA 1
ATOM 717 C C . ILE A 1 89 ? 25.716 12.009 -18.626 1.00 93.94 89 ILE A C 1
ATOM 719 O O . ILE A 1 89 ? 25.337 12.814 -19.473 1.00 93.94 89 ILE A O 1
ATOM 723 N N . SER A 1 90 ? 26.987 11.617 -18.559 1.00 90.62 90 SER A N 1
ATOM 724 C CA . SER A 1 90 ? 28.031 12.125 -19.459 1.00 90.62 90 SER A CA 1
ATOM 725 C C . SER A 1 90 ? 27.774 11.723 -20.915 1.00 90.62 90 SER A C 1
ATOM 727 O O . SER A 1 90 ? 27.815 12.580 -21.800 1.00 90.62 90 SER A O 1
ATOM 729 N N . ILE A 1 91 ? 27.405 10.459 -21.156 1.00 92.94 91 ILE A N 1
ATOM 730 C CA . ILE A 1 91 ? 27.023 9.954 -22.486 1.00 92.94 91 ILE A CA 1
ATOM 731 C C . ILE A 1 91 ? 25.818 10.723 -23.031 1.00 92.94 91 ILE A C 1
ATOM 733 O O . ILE A 1 91 ? 25.832 11.141 -24.188 1.00 92.94 91 ILE A O 1
ATOM 737 N N . MET A 1 92 ? 24.787 10.942 -22.209 1.00 93.12 92 MET A N 1
ATOM 738 C CA . MET A 1 92 ? 23.585 11.684 -22.614 1.00 93.12 92 MET A CA 1
ATOM 739 C C . MET A 1 92 ? 23.896 13.125 -23.036 1.00 93.12 92 MET A C 1
ATOM 741 O O . MET A 1 92 ? 23.228 13.659 -23.917 1.00 93.12 92 MET A O 1
ATOM 745 N N . HIS A 1 93 ? 24.931 13.736 -22.457 1.00 93.44 93 HIS A N 1
ATOM 746 C CA . HIS A 1 93 ? 25.416 15.065 -22.835 1.00 93.44 93 HIS A CA 1
ATOM 747 C C . HIS A 1 93 ? 26.440 15.048 -23.987 1.00 93.44 93 HIS A C 1
ATOM 749 O O . HIS A 1 93 ? 27.004 16.090 -24.317 1.00 93.44 93 HIS A O 1
ATOM 755 N N . GLY A 1 94 ? 26.696 13.891 -24.607 1.00 85.81 94 GLY A N 1
ATOM 756 C CA . GLY A 1 94 ? 27.653 13.747 -25.708 1.00 85.81 94 GLY A CA 1
ATOM 757 C C . GLY A 1 94 ? 29.120 13.835 -25.277 1.00 85.81 94 GLY A C 1
ATOM 758 O O . GLY A 1 94 ? 29.998 14.026 -26.118 1.00 85.81 94 GLY A O 1
ATOM 759 N N . VAL A 1 95 ? 29.400 13.709 -23.977 1.00 83.75 95 VAL A N 1
ATOM 760 C CA . VAL A 1 95 ? 30.757 13.688 -23.427 1.00 83.75 95 VAL A CA 1
ATOM 761 C C . VAL A 1 95 ? 31.278 12.254 -23.465 1.00 83.75 95 VAL A C 1
ATOM 763 O O . VAL A 1 95 ? 30.627 11.328 -22.984 1.00 83.75 95 VAL A O 1
ATOM 766 N N . SER A 1 96 ? 32.466 12.062 -24.041 1.00 76.19 96 SER A N 1
ATOM 767 C CA . SER A 1 96 ? 33.093 10.742 -24.119 1.00 76.19 96 SER A CA 1
ATOM 768 C C . SER A 1 96 ? 33.545 10.287 -22.730 1.00 76.19 96 SER A C 1
ATOM 770 O O . SER A 1 96 ? 34.339 10.968 -22.079 1.00 76.19 96 SER A O 1
ATOM 772 N N . VAL A 1 97 ? 33.043 9.141 -22.275 1.00 76.44 97 VAL A N 1
ATOM 773 C CA . VAL A 1 97 ? 33.477 8.505 -21.026 1.00 76.44 97 VAL A CA 1
ATOM 774 C C . VAL A 1 97 ? 34.734 7.695 -21.296 1.00 76.44 97 VAL A C 1
ATOM 776 O O . VAL A 1 97 ? 34.736 6.794 -22.133 1.00 76.44 97 VAL A O 1
ATOM 779 N N . ILE A 1 98 ? 35.814 8.026 -20.593 1.00 65.31 98 ILE A N 1
ATOM 780 C CA . ILE A 1 98 ? 37.068 7.278 -20.655 1.00 65.31 98 ILE A CA 1
ATOM 781 C C . ILE A 1 98 ? 36.950 6.139 -19.632 1.00 65.31 98 ILE A C 1
ATOM 783 O O . ILE A 1 98 ? 36.809 6.433 -18.444 1.00 65.31 98 ILE A O 1
ATOM 787 N N . PRO A 1 99 ? 36.992 4.856 -20.034 1.00 56.34 99 PRO A N 1
ATOM 788 C CA . PRO A 1 99 ? 37.069 3.765 -19.072 1.00 56.34 99 PRO A CA 1
ATOM 789 C C . PRO A 1 99 ? 38.385 3.909 -18.299 1.00 56.34 99 PRO A C 1
ATOM 791 O O . PRO A 1 99 ? 39.433 4.055 -18.923 1.00 56.34 99 PRO A O 1
ATOM 794 N N . ASN A 1 100 ? 38.305 3.922 -16.965 1.00 55.09 100 ASN A N 1
ATOM 795 C CA . ASN A 1 100 ? 39.420 4.201 -16.053 1.00 55.09 100 ASN A CA 1
ATOM 796 C C . ASN A 1 100 ? 40.770 3.591 -16.486 1.00 55.09 100 ASN A C 1
ATOM 798 O O . ASN A 1 100 ? 40.863 2.386 -16.735 1.00 55.09 100 ASN A O 1
ATOM 802 N N . ALA A 1 101 ? 41.796 4.449 -16.486 1.00 39.22 101 ALA A N 1
ATOM 803 C CA . ALA A 1 101 ? 43.168 4.088 -16.138 1.00 39.22 101 ALA A CA 1
ATOM 804 C C . ALA A 1 101 ? 43.285 3.811 -14.629 1.00 39.22 101 ALA A C 1
ATOM 806 O O . ALA A 1 101 ? 42.444 4.352 -13.869 1.00 39.22 101 ALA A O 1
#